Protein AF-A0A529SV50-F1 (afdb_monomer_lite)

Structure (mmCIF, N/CA/C/O backbone):
data_AF-A0A529SV50-F1
#
_entry.id   AF-A0A529SV50-F1
#
loop_
_atom_site.group_PDB
_atom_site.id
_atom_site.type_symbol
_atom_site.label_atom_id
_atom_site.label_alt_id
_atom_site.label_comp_id
_atom_site.label_asym_id
_atom_site.label_entity_id
_atom_site.label_seq_id
_atom_site.pdbx_PDB_ins_code
_atom_site.Cartn_x
_atom_site.Cartn_y
_atom_site.Cartn_z
_atom_site.occupancy
_atom_site.B_iso_or_equiv
_atom_site.auth_seq_id
_atom_site.auth_comp_id
_atom_site.auth_asym_id
_atom_site.auth_atom_id
_atom_site.pdbx_PDB_model_num
ATOM 1 N N . MET A 1 1 ? 19.623 6.680 -20.794 1.00 85.56 1 MET A N 1
ATOM 2 C CA . MET A 1 1 ? 20.328 5.585 -20.083 1.00 85.56 1 MET A CA 1
ATOM 3 C C . MET A 1 1 ? 20.004 4.282 -20.810 1.00 85.56 1 MET A C 1
ATOM 5 O O . MET A 1 1 ? 19.019 4.278 -21.538 1.00 85.56 1 MET A O 1
ATOM 9 N N . GLU A 1 2 ? 20.794 3.210 -20.698 1.00 96.00 2 GLU A N 1
ATOM 10 C CA . GLU A 1 2 ? 20.331 1.916 -21.233 1.00 96.00 2 GLU A CA 1
ATOM 11 C C . GLU A 1 2 ? 19.124 1.413 -20.418 1.00 96.00 2 GLU A C 1
ATOM 13 O O . GLU A 1 2 ? 19.172 1.497 -19.188 1.00 96.00 2 GLU A O 1
ATOM 18 N N . PRO A 1 3 ? 18.044 0.916 -21.056 1.00 97.62 3 PRO A N 1
ATOM 19 C CA . PRO A 1 3 ? 16.860 0.475 -20.328 1.00 97.62 3 PRO A CA 1
ATOM 20 C C . PRO A 1 3 ? 17.123 -0.736 -19.425 1.00 97.62 3 PRO A C 1
ATOM 22 O O . PRO A 1 3 ? 17.617 -1.770 -19.886 1.00 97.62 3 PRO A O 1
ATOM 25 N N . ILE A 1 4 ? 16.690 -0.642 -18.170 1.00 98.19 4 ILE A N 1
ATOM 26 C CA . ILE A 1 4 ? 16.760 -1.714 -17.168 1.00 98.19 4 ILE A CA 1
ATOM 27 C C . ILE A 1 4 ? 15.366 -2.240 -16.838 1.00 98.19 4 ILE A C 1
ATOM 29 O O . ILE A 1 4 ? 14.371 -1.549 -17.047 1.00 98.19 4 ILE A O 1
ATOM 33 N N . TRP A 1 5 ? 15.290 -3.455 -16.298 1.00 98.12 5 TRP A N 1
ATOM 34 C CA . TRP A 1 5 ? 14.057 -3.960 -15.700 1.00 98.12 5 TRP A CA 1
ATOM 35 C C . TRP A 1 5 ? 13.865 -3.367 -14.302 1.00 98.12 5 TRP A C 1
ATOM 37 O O . TRP A 1 5 ? 14.758 -3.458 -13.462 1.00 98.12 5 TRP A O 1
ATOM 47 N N . ALA A 1 6 ? 12.695 -2.784 -14.065 1.00 97.31 6 ALA A N 1
ATOM 48 C CA . ALA A 1 6 ? 12.274 -2.204 -12.799 1.00 97.31 6 ALA A CA 1
ATOM 49 C C . ALA A 1 6 ? 10.919 -2.790 -12.385 1.00 97.31 6 ALA A C 1
ATOM 51 O O . ALA A 1 6 ? 10.041 -2.994 -13.227 1.00 97.31 6 ALA A O 1
ATOM 52 N N . VAL A 1 7 ? 10.753 -3.055 -11.088 1.00 95.88 7 VAL A N 1
ATOM 53 C CA . VAL A 1 7 ? 9.483 -3.503 -10.507 1.00 95.88 7 VAL A CA 1
ATOM 54 C C . VAL A 1 7 ? 8.756 -2.315 -9.881 1.00 95.88 7 VAL A C 1
ATOM 56 O O . VAL A 1 7 ? 9.348 -1.545 -9.127 1.00 95.88 7 VAL A O 1
ATOM 59 N N . GLY A 1 8 ? 7.481 -2.153 -10.219 1.00 94.06 8 GLY A N 1
ATOM 60 C CA . GLY A 1 8 ? 6.561 -1.232 -9.564 1.00 94.06 8 GLY A CA 1
ATOM 61 C C . GLY A 1 8 ? 5.667 -1.989 -8.589 1.00 94.06 8 GLY A C 1
ATOM 62 O O . GLY A 1 8 ? 5.172 -3.065 -8.925 1.00 94.06 8 GLY A O 1
ATOM 63 N N . LEU A 1 9 ? 5.471 -1.411 -7.405 1.00 93.62 9 LEU A N 1
ATOM 64 C CA . LEU A 1 9 ? 4.539 -1.879 -6.382 1.00 93.62 9 LEU A CA 1
ATOM 65 C C . LEU A 1 9 ? 3.522 -0.767 -6.116 1.00 93.62 9 LEU A C 1
ATOM 67 O O . LEU A 1 9 ? 3.908 0.396 -5.979 1.00 93.62 9 LEU A O 1
ATOM 71 N N . MET A 1 10 ? 2.240 -1.109 -6.047 1.00 91.38 10 MET A N 1
ATOM 72 C CA . MET A 1 10 ? 1.173 -0.165 -5.725 1.00 91.38 10 MET A CA 1
ATOM 73 C C . MET A 1 10 ? 0.101 -0.847 -4.881 1.00 91.38 10 MET A C 1
ATOM 75 O O . MET A 1 10 ? -0.320 -1.955 -5.179 1.00 91.38 10 MET A O 1
ATOM 79 N N . THR A 1 11 ? -0.368 -0.164 -3.841 1.00 89.75 11 THR A N 1
ATOM 80 C CA . THR A 1 11 ? -1.576 -0.551 -3.103 1.00 89.75 11 THR A CA 1
ATOM 81 C C . THR A 1 11 ? -2.554 0.608 -3.182 1.00 89.75 11 THR A C 1
ATOM 83 O O . THR A 1 11 ? -2.278 1.703 -2.686 1.00 89.75 11 THR A O 1
ATOM 86 N N . GLY A 1 12 ? -3.695 0.385 -3.831 1.00 87.50 12 GLY A N 1
ATOM 87 C CA . GLY A 1 12 ? -4.727 1.404 -3.976 1.00 87.50 12 GLY A CA 1
ATOM 88 C C . GLY A 1 12 ? -5.429 1.730 -2.654 1.00 87.50 12 GLY A C 1
ATOM 89 O O . GLY A 1 12 ? -5.579 0.890 -1.769 1.00 87.50 12 GLY A O 1
ATOM 90 N N . THR A 1 13 ? -5.967 2.945 -2.542 1.00 89.25 13 THR A N 1
ATOM 91 C CA . THR A 1 13 ? -6.748 3.386 -1.368 1.00 89.25 13 THR A CA 1
ATOM 92 C C . THR A 1 13 ? -8.116 2.707 -1.240 1.00 89.25 13 THR A C 1
ATOM 94 O O . THR A 1 13 ? -8.796 2.879 -0.232 1.00 89.25 13 THR A O 1
ATOM 97 N N . VAL A 1 14 ? -8.523 1.921 -2.243 1.00 89.06 14 VAL A N 1
ATOM 98 C CA . VAL A 1 14 ? -9.767 1.134 -2.253 1.00 89.06 14 VAL A CA 1
ATOM 99 C C . VAL A 1 14 ? -9.747 -0.033 -1.255 1.00 89.06 14 VAL A C 1
ATOM 101 O O . VAL A 1 14 ? -10.806 -0.563 -0.929 1.00 89.06 14 VAL A O 1
ATOM 104 N N . LEU A 1 15 ? -8.564 -0.405 -0.743 1.00 88.06 15 LEU A N 1
ATOM 105 C CA . LEU A 1 15 ? -8.379 -1.480 0.237 1.00 88.06 15 LEU A CA 1
ATOM 106 C C . LEU A 1 15 ? -8.968 -2.825 -0.239 1.00 88.06 15 LEU A C 1
ATOM 108 O O . LEU A 1 15 ? -9.642 -3.549 0.496 1.00 88.06 15 LEU A O 1
ATOM 112 N N . ASP A 1 16 ? -8.714 -3.168 -1.501 1.00 88.88 16 ASP A N 1
ATOM 113 C CA . ASP A 1 16 ? -9.142 -4.435 -2.103 1.00 88.88 16 ASP A CA 1
ATOM 114 C C . ASP A 1 16 ? -8.369 -5.646 -1.553 1.00 88.88 16 ASP A C 1
ATOM 116 O O . ASP A 1 16 ? -8.839 -6.780 -1.663 1.00 88.88 16 ASP A O 1
ATOM 120 N N . GLY A 1 17 ? -7.240 -5.392 -0.888 1.00 87.56 17 GLY A N 1
ATOM 121 C CA . GLY A 1 17 ? -6.402 -6.383 -0.232 1.00 87.56 17 GLY A CA 1
ATOM 122 C C . GLY A 1 17 ? -5.276 -6.923 -1.106 1.00 87.56 17 GLY A C 1
ATOM 123 O O . GLY A 1 17 ? -4.714 -7.950 -0.733 1.00 87.56 17 GLY A O 1
ATOM 124 N N . ASN A 1 18 ? -4.939 -6.266 -2.220 1.00 92.81 18 ASN A N 1
ATOM 125 C CA . ASN A 1 18 ? -3.834 -6.668 -3.085 1.00 92.81 18 ASN A CA 1
ATOM 126 C C . ASN A 1 18 ? -2.728 -5.608 -3.153 1.00 92.81 18 ASN A C 1
ATOM 128 O O . ASN A 1 18 ? -2.970 -4.410 -3.017 1.00 92.81 18 ASN A O 1
ATOM 132 N N . ILE A 1 19 ? -1.512 -6.091 -3.401 1.00 92.50 19 ILE A N 1
ATOM 133 C CA . ILE A 1 19 ? -0.379 -5.322 -3.899 1.00 92.50 19 ILE A CA 1
ATOM 134 C C . ILE A 1 19 ? -0.302 -5.589 -5.401 1.00 92.50 19 ILE A C 1
ATOM 136 O O . ILE A 1 19 ? -0.078 -6.726 -5.832 1.00 92.50 19 ILE A O 1
ATOM 140 N N . ASP A 1 20 ? -0.461 -4.542 -6.195 1.00 94.56 20 ASP A N 1
ATOM 141 C CA . ASP A 1 20 ? -0.275 -4.587 -7.635 1.00 94.56 20 ASP A CA 1
ATOM 142 C C . ASP A 1 20 ? 1.226 -4.579 -7.922 1.00 94.56 20 ASP A C 1
ATOM 144 O O . ASP A 1 20 ? 1.932 -3.623 -7.592 1.00 94.56 20 ASP A O 1
ATOM 148 N N . VAL A 1 21 ? 1.722 -5.651 -8.534 1.00 95.38 21 VAL A N 1
ATOM 149 C CA . VAL A 1 21 ? 3.134 -5.808 -8.890 1.00 95.38 21 VAL A CA 1
ATOM 150 C C . VAL A 1 21 ? 3.251 -5.836 -10.403 1.00 95.38 21 VAL A C 1
ATOM 152 O O . VAL A 1 21 ? 2.631 -6.679 -11.049 1.00 95.38 21 VAL A O 1
ATOM 155 N N . ALA A 1 22 ? 4.069 -4.957 -10.979 1.00 97.00 22 ALA A N 1
ATOM 156 C CA . ALA A 1 22 ? 4.292 -4.904 -12.422 1.00 97.00 22 ALA A CA 1
ATOM 157 C C . ALA A 1 22 ? 5.775 -4.744 -12.754 1.00 97.00 22 ALA A C 1
ATOM 159 O O . ALA A 1 22 ? 6.483 -3.954 -12.132 1.00 97.00 22 ALA A O 1
ATOM 160 N N . LEU A 1 23 ? 6.245 -5.475 -13.763 1.00 97.88 23 LEU A N 1
ATOM 161 C CA . LEU A 1 23 ? 7.611 -5.373 -14.262 1.00 97.88 23 LEU A CA 1
ATOM 162 C C . LEU A 1 23 ? 7.636 -4.535 -15.547 1.00 97.88 23 LEU A C 1
ATOM 164 O O . LEU A 1 23 ? 6.934 -4.855 -16.504 1.00 97.88 23 LEU A O 1
ATOM 168 N N . ILE A 1 24 ? 8.464 -3.493 -15.605 1.00 98.12 24 ILE A N 1
ATOM 169 C CA . ILE A 1 24 ? 8.647 -2.664 -16.807 1.00 98.12 24 ILE A CA 1
ATOM 170 C C . ILE A 1 24 ? 10.123 -2.529 -17.159 1.00 98.12 24 ILE A C 1
ATOM 172 O O . ILE A 1 24 ? 10.979 -2.500 -16.27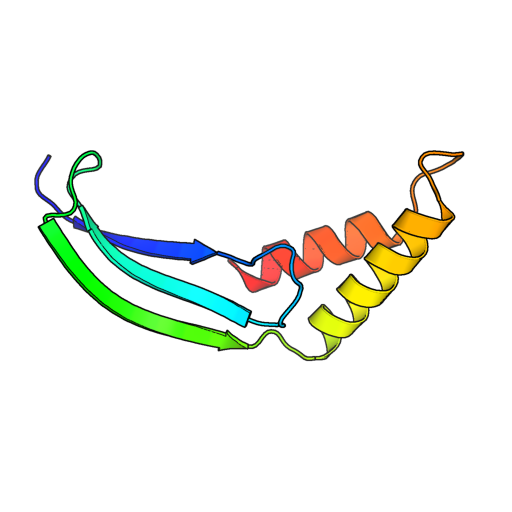7 1.00 98.12 24 ILE A O 1
ATOM 176 N N . LYS A 1 25 ? 10.433 -2.423 -18.452 1.00 98.38 25 LYS A N 1
ATOM 177 C CA . LYS A 1 25 ? 11.773 -2.079 -18.923 1.00 98.38 25 LYS A CA 1
ATOM 178 C C . LYS A 1 25 ? 11.808 -0.598 -19.267 1.00 98.38 25 LYS A C 1
ATOM 180 O O . LYS A 1 25 ? 11.047 -0.160 -20.124 1.00 98.38 25 LYS A O 1
ATOM 185 N N . THR A 1 26 ? 12.658 0.181 -18.609 1.00 97.94 26 THR A N 1
ATOM 186 C CA . THR A 1 26 ? 12.649 1.647 -18.723 1.00 97.94 26 THR A CA 1
ATOM 187 C C . THR A 1 26 ? 14.047 2.240 -18.604 1.00 97.94 26 THR A C 1
ATOM 189 O O . THR A 1 26 ? 14.912 1.683 -17.928 1.00 97.94 26 THR A O 1
ATOM 192 N N . ASP A 1 27 ? 14.271 3.370 -19.273 1.00 97.44 27 ASP A N 1
ATOM 193 C CA . ASP A 1 27 ? 15.457 4.219 -19.101 1.00 97.44 27 ASP A CA 1
ATOM 194 C C . ASP A 1 27 ? 15.246 5.358 -18.084 1.00 97.44 27 ASP A C 1
ATOM 196 O O . ASP A 1 27 ? 16.142 6.183 -17.898 1.00 97.44 27 ASP A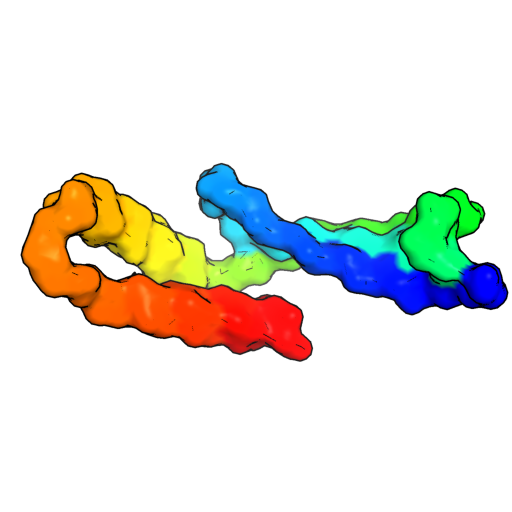 O 1
ATOM 200 N N . GLY A 1 28 ? 14.075 5.396 -17.440 1.00 95.81 28 GLY A N 1
ATOM 201 C CA . GLY A 1 28 ? 13.653 6.428 -16.491 1.00 95.81 28 GLY A CA 1
ATOM 202 C C . GLY A 1 28 ? 12.711 7.481 -17.083 1.00 95.81 28 GLY A C 1
ATOM 203 O O . GLY A 1 28 ? 12.0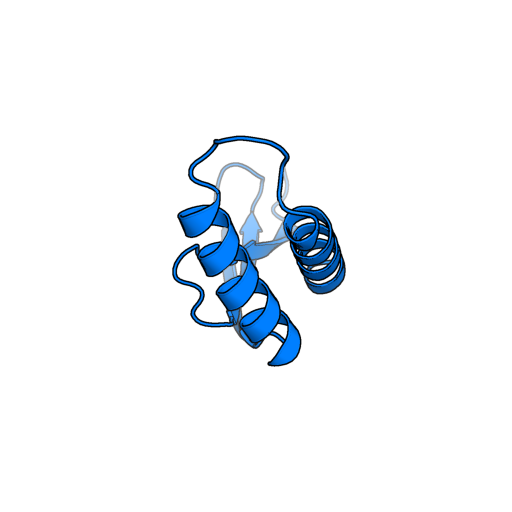27 8.157 -16.322 1.00 95.81 28 GLY A O 1
ATOM 204 N N . GLU A 1 29 ? 12.612 7.590 -18.411 1.00 96.94 29 GLU A N 1
ATOM 205 C CA . GLU A 1 29 ? 11.707 8.532 -19.092 1.00 96.94 29 GLU A CA 1
ATOM 206 C C . GLU A 1 29 ? 10.706 7.825 -20.010 1.00 96.94 29 GLU A C 1
ATOM 208 O O . GLU A 1 29 ? 9.564 8.265 -20.151 1.00 96.94 29 GLU A O 1
ATOM 213 N N . ARG A 1 30 ? 11.124 6.732 -20.655 1.00 97.19 30 ARG A N 1
ATOM 214 C CA . ARG A 1 30 ? 10.314 5.968 -21.607 1.00 97.19 30 ARG A CA 1
ATOM 215 C C . ARG A 1 30 ? 10.261 4.496 -21.228 1.00 97.19 30 ARG A C 1
ATOM 217 O O . ARG A 1 30 ? 11.254 3.894 -20.828 1.00 97.19 30 ARG A O 1
ATOM 224 N N . ILE A 1 31 ? 9.094 3.896 -21.446 1.00 97.62 31 ILE A N 1
ATOM 225 C CA . ILE A 1 31 ? 8.912 2.448 -21.349 1.00 97.62 31 ILE A CA 1
ATOM 226 C C . ILE A 1 31 ? 9.379 1.824 -22.664 1.00 97.62 31 ILE A C 1
ATOM 228 O O . ILE A 1 31 ? 8.844 2.128 -23.729 1.00 97.62 31 ILE A O 1
ATOM 232 N N . ALA A 1 32 ? 10.382 0.960 -22.575 1.00 98.06 32 ALA A N 1
ATOM 233 C CA . ALA A 1 32 ? 10.889 0.172 -23.689 1.00 98.06 32 ALA A CA 1
ATOM 234 C C . ALA A 1 32 ? 10.138 -1.160 -23.846 1.00 98.06 32 ALA A C 1
ATOM 236 O O . ALA A 1 32 ? 10.036 -1.655 -24.964 1.00 98.06 32 ALA A O 1
ATOM 237 N N . ASP A 1 33 ? 9.643 -1.741 -22.745 1.00 98.12 33 ASP A N 1
ATOM 238 C CA . ASP A 1 33 ? 8.881 -2.998 -22.741 1.00 98.12 33 ASP A CA 1
ATOM 239 C C . ASP A 1 33 ? 8.063 -3.168 -21.444 1.00 98.12 33 ASP A C 1
ATOM 241 O O . ASP A 1 33 ? 8.375 -2.558 -20.415 1.00 98.12 33 ASP A O 1
ATOM 245 N N . THR A 1 34 ? 7.047 -4.031 -21.473 1.00 97.50 34 THR A N 1
ATOM 246 C CA . THR A 1 34 ? 6.219 -4.424 -20.322 1.00 97.50 34 THR A CA 1
ATOM 247 C C . THR A 1 34 ? 6.330 -5.926 -20.080 1.00 97.50 34 THR A C 1
ATOM 249 O O . THR A 1 34 ? 6.082 -6.724 -20.980 1.00 97.50 34 THR A O 1
ATOM 252 N N . GLY A 1 35 ? 6.693 -6.314 -18.861 1.00 96.38 35 GLY A N 1
ATOM 253 C CA . GLY A 1 35 ? 6.847 -7.703 -18.448 1.00 96.38 35 GLY A CA 1
ATOM 254 C C . GLY A 1 35 ? 5.594 -8.275 -17.784 1.00 96.38 35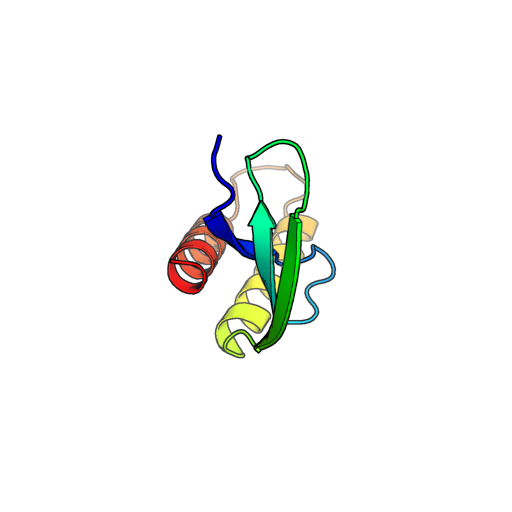 GLY A C 1
ATOM 255 O O . GLY A 1 35 ? 4.468 -7.853 -18.037 1.00 96.38 35 GLY A O 1
ATOM 256 N N . THR A 1 36 ? 5.806 -9.265 -16.915 1.00 97.62 36 THR A N 1
ATOM 257 C CA . THR A 1 36 ? 4.726 -9.881 -16.134 1.00 97.62 36 THR A CA 1
ATOM 258 C C . THR A 1 36 ? 4.149 -8.918 -15.092 1.00 97.62 36 THR A C 1
ATOM 260 O O . THR A 1 36 ? 4.823 -7.986 -14.643 1.00 97.62 36 THR A O 1
ATOM 263 N N . TYR A 1 37 ? 2.924 -9.199 -14.660 1.00 97.44 37 TYR A N 1
ATOM 264 C CA . TYR A 1 37 ? 2.295 -8.553 -13.517 1.00 97.44 37 TYR A CA 1
ATOM 265 C C . TYR A 1 37 ? 1.600 -9.594 -12.635 1.00 97.44 37 TYR A C 1
ATOM 267 O O . TYR A 1 37 ? 1.282 -10.696 -13.086 1.00 97.44 37 TYR A O 1
ATOM 275 N N . THR A 1 38 ? 1.367 -9.253 -11.371 1.00 96.44 38 THR A N 1
ATOM 276 C CA . THR A 1 38 ? 0.572 -10.072 -10.452 1.00 96.44 38 THR A CA 1
ATOM 277 C C . THR A 1 38 ? -0.146 -9.198 -9.433 1.00 96.44 38 THR A C 1
ATOM 279 O O . THR A 1 38 ? 0.327 -8.117 -9.091 1.00 96.44 38 THR A O 1
ATOM 282 N N . LEU A 1 39 ? -1.276 -9.693 -8.936 1.00 95.12 39 LEU A N 1
ATOM 283 C CA . LEU A 1 39 ? -1.966 -9.147 -7.772 1.00 95.12 39 LEU A CA 1
ATOM 284 C C . LEU A 1 39 ? -1.585 -10.024 -6.582 1.00 95.12 39 LEU A C 1
ATOM 286 O O . LEU A 1 39 ? -2.000 -11.181 -6.501 1.00 95.12 39 LEU A O 1
ATOM 290 N N . ALA A 1 40 ? -0.716 -9.517 -5.714 1.00 93.19 40 ALA A N 1
ATOM 291 C CA . ALA A 1 40 ? -0.241 -10.257 -4.554 1.00 93.19 40 ALA A CA 1
ATOM 292 C C . ALA A 1 40 ? -1.138 -9.948 -3.345 1.00 93.19 40 ALA A C 1
ATOM 294 O O . ALA A 1 40 ? -1.189 -8.796 -2.918 1.00 93.19 40 ALA A O 1
ATOM 295 N N . PRO A 1 41 ? -1.852 -10.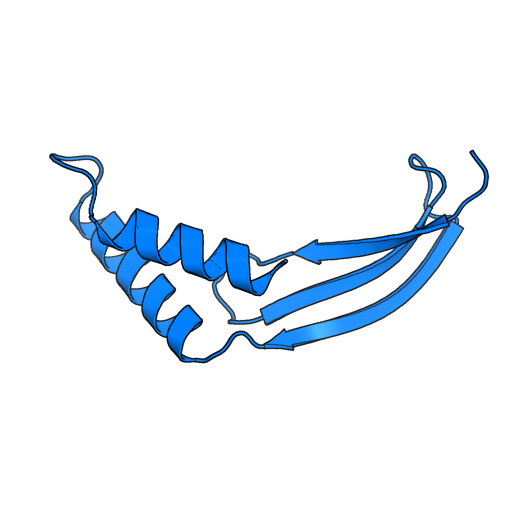932 -2.774 1.00 92.25 41 PRO A N 1
ATOM 296 C CA . PRO A 1 41 ? -2.761 -10.662 -1.670 1.00 92.25 41 PRO A CA 1
ATOM 297 C C . PRO A 1 41 ? -1.990 -10.327 -0.391 1.00 92.25 41 PRO A C 1
ATOM 299 O O . PRO A 1 41 ? -1.034 -11.016 -0.024 1.00 92.25 41 PRO A O 1
ATOM 302 N N . TYR A 1 42 ? -2.461 -9.322 0.344 1.00 89.50 42 TYR A N 1
ATOM 303 C CA . TYR A 1 42 ? -2.040 -9.117 1.723 1.00 89.50 42 TYR A CA 1
ATOM 304 C C . TYR A 1 42 ? -2.513 -10.268 2.620 1.00 89.50 42 TYR A C 1
ATOM 306 O O . TYR A 1 42 ? -3.587 -10.843 2.399 1.00 89.50 42 TYR A O 1
ATOM 314 N N . PRO A 1 43 ? -1.786 -10.558 3.714 1.00 90.38 43 PRO A N 1
ATOM 315 C CA . PRO A 1 43 ? -2.333 -11.354 4.801 1.00 90.38 43 PRO A CA 1
ATOM 316 C C . PRO A 1 43 ? -3.651 -10.750 5.304 1.00 90.38 43 PRO A C 1
ATOM 318 O O . PRO A 1 43 ? -3.771 -9.534 5.464 1.00 90.38 43 PRO A O 1
ATOM 321 N N . GLN A 1 44 ? -4.627 -11.600 5.628 1.00 91.56 44 GLN A N 1
ATOM 322 C CA . GLN A 1 44 ? -5.942 -11.155 6.107 1.00 91.56 44 GLN A CA 1
ATOM 323 C C . GLN A 1 44 ? -5.847 -10.248 7.348 1.00 91.56 44 GLN A C 1
ATOM 325 O O . GLN A 1 44 ? -6.654 -9.335 7.508 1.00 91.56 44 GLN A O 1
ATOM 330 N N . SER A 1 45 ? -4.838 -10.459 8.199 1.00 93.31 45 SER A N 1
ATOM 331 C CA . SER A 1 45 ? -4.572 -9.622 9.372 1.00 93.31 45 SER A CA 1
ATOM 332 C C . SER A 1 45 ? -4.244 -8.171 9.015 1.00 93.31 45 SER A C 1
ATOM 334 O O . SER A 1 45 ? -4.688 -7.269 9.715 1.00 93.31 45 SER A O 1
ATOM 336 N N . ILE A 1 46 ? -3.518 -7.935 7.918 1.00 93.19 46 ILE A N 1
ATOM 337 C CA . ILE A 1 46 ? -3.189 -6.586 7.440 1.00 93.19 46 ILE A CA 1
ATOM 338 C C . ILE A 1 46 ? -4.455 -5.887 6.958 1.00 93.19 46 ILE A C 1
ATOM 340 O O . ILE A 1 46 ? -4.699 -4.737 7.308 1.00 93.19 46 ILE A O 1
ATOM 344 N N . ARG A 1 47 ? -5.308 -6.598 6.214 1.00 92.50 47 ARG A N 1
ATOM 345 C CA . ARG A 1 47 ? -6.589 -6.048 5.763 1.00 92.50 47 ARG A CA 1
ATOM 346 C C . ARG A 1 47 ? -7.482 -5.654 6.943 1.00 92.50 47 ARG A C 1
ATOM 348 O O . ARG A 1 47 ? -7.974 -4.532 6.974 1.00 92.50 47 ARG A O 1
ATOM 355 N N . ALA A 1 48 ? -7.630 -6.539 7.929 1.00 94.88 48 ALA A N 1
ATOM 356 C CA . ALA A 1 48 ? -8.414 -6.262 9.133 1.00 94.88 48 ALA A CA 1
ATOM 357 C C . ALA A 1 48 ? -7.851 -5.076 9.937 1.00 94.88 48 ALA A C 1
ATOM 359 O O . ALA A 1 48 ? -8.615 -4.237 10.412 1.00 94.88 48 ALA A O 1
ATOM 360 N N . LEU A 1 49 ? -6.521 -4.977 10.049 1.00 96.25 49 LEU A N 1
ATOM 361 C CA . LEU A 1 49 ? -5.849 -3.843 10.682 1.00 96.25 49 LEU A CA 1
ATOM 362 C C . LEU A 1 49 ? -6.197 -2.529 9.974 1.00 96.25 49 LEU A C 1
ATOM 364 O O . LEU A 1 49 ? -6.604 -1.578 10.628 1.00 96.25 49 LEU A O 1
ATOM 368 N N . LEU A 1 50 ? -6.102 -2.483 8.644 1.00 95.12 50 LEU A N 1
ATOM 369 C CA . LEU A 1 50 ? -6.375 -1.273 7.866 1.00 95.12 50 LEU A CA 1
ATOM 370 C C . LEU A 1 50 ? -7.852 -0.859 7.911 1.00 95.12 50 LEU A C 1
ATOM 372 O O . LEU A 1 50 ? -8.148 0.330 8.021 1.00 95.12 50 LEU A O 1
ATOM 376 N N . GLU A 1 51 ? -8.782 -1.816 7.873 1.00 95.75 51 GLU A N 1
ATOM 377 C CA . GLU A 1 51 ? -10.216 -1.547 8.046 1.00 95.75 51 GLU A CA 1
ATOM 378 C C . GLU A 1 51 ? -10.496 -0.886 9.406 1.00 95.75 51 GLU A C 1
ATOM 380 O O . GLU A 1 51 ? -11.210 0.120 9.489 1.00 95.75 51 GLU A O 1
ATOM 385 N N . GLU A 1 52 ? -9.874 -1.400 10.466 1.00 97.75 52 GLU A N 1
ATOM 386 C CA . GLU A 1 52 ? -9.973 -0.849 11.814 1.00 97.75 52 GLU A CA 1
ATOM 387 C C . GLU A 1 52 ? -9.307 0.533 11.929 1.00 97.75 52 GLU A C 1
ATOM 389 O O . GLU A 1 52 ? -9.895 1.458 12.497 1.00 97.75 52 GLU A O 1
ATOM 394 N N . THR A 1 53 ? -8.128 0.719 11.330 1.00 97.31 53 THR A N 1
ATOM 395 C CA . THR A 1 53 ? -7.438 2.014 11.267 1.00 97.31 53 THR A CA 1
ATOM 396 C C . THR A 1 53 ? -8.316 3.072 10.610 1.00 97.31 53 THR A C 1
ATOM 398 O O . THR A 1 53 ? -8.462 4.168 11.150 1.00 97.31 53 THR A O 1
ATOM 401 N N . LEU A 1 54 ? -8.966 2.750 9.486 1.00 96.12 54 LEU A N 1
ATOM 402 C CA . LEU A 1 54 ? -9.876 3.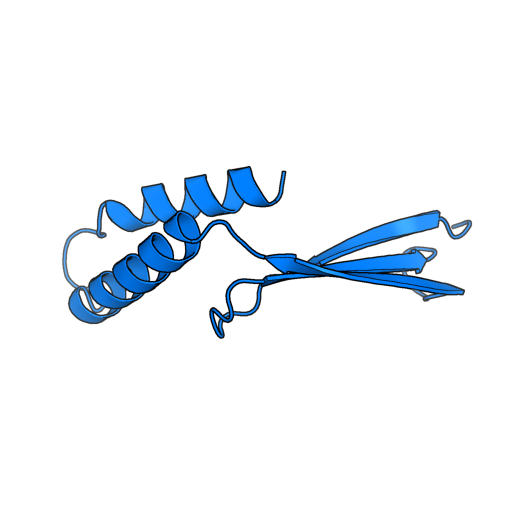673 8.804 1.00 96.12 54 LEU A CA 1
ATOM 403 C C . LEU A 1 54 ? -11.121 3.982 9.641 1.00 96.12 54 LEU A C 1
ATOM 405 O O . LEU A 1 54 ? -11.595 5.121 9.642 1.00 96.12 54 LEU A O 1
ATOM 409 N N . ARG A 1 55 ? -11.648 2.999 10.379 1.00 97.62 55 ARG A N 1
ATOM 410 C CA . ARG A 1 55 ? -12.762 3.215 11.309 1.00 97.62 55 ARG A CA 1
ATOM 411 C C . ARG A 1 55 ? -12.377 4.189 12.422 1.00 97.62 55 ARG A C 1
ATOM 413 O O . ARG A 1 55 ? -13.138 5.117 12.697 1.00 97.62 55 ARG A O 1
ATOM 420 N N . GLN A 1 56 ? -11.206 4.012 13.032 1.00 98.38 56 GLN A N 1
ATOM 421 C CA . GLN A 1 56 ? -10.715 4.914 14.075 1.00 98.38 56 GLN A CA 1
ATOM 422 C C . GLN A 1 56 ? -10.370 6.296 13.525 1.00 98.38 56 GLN A C 1
ATOM 424 O O . GLN A 1 56 ? -10.723 7.285 14.153 1.00 98.38 56 GLN A O 1
ATOM 429 N N . ALA A 1 57 ? -9.775 6.388 12.335 1.00 97.69 57 ALA A N 1
ATOM 430 C CA . ALA A 1 57 ? -9.492 7.667 11.689 1.00 97.69 57 ALA A CA 1
ATOM 431 C C . ALA A 1 57 ? -10.772 8.482 11.452 1.00 97.69 57 ALA A C 1
ATOM 433 O O . ALA A 1 57 ? -10.813 9.677 11.741 1.00 97.69 57 ALA A O 1
ATOM 434 N N . ARG A 1 58 ? -11.846 7.823 10.993 1.00 97.44 58 ARG A N 1
ATOM 435 C CA . ARG A 1 58 ? -13.163 8.457 10.831 1.00 97.44 58 ARG A CA 1
ATOM 436 C C . ARG A 1 58 ? -13.749 8.941 12.154 1.00 97.44 58 ARG A C 1
ATOM 438 O O . ARG A 1 58 ? -14.348 10.007 12.179 1.00 97.44 58 ARG A O 1
ATOM 445 N N . ALA A 1 59 ? -13.606 8.161 13.225 1.00 97.94 59 ALA A N 1
ATOM 446 C CA . ALA A 1 59 ? -14.092 8.546 14.550 1.00 97.94 59 ALA A CA 1
ATOM 447 C C . ALA A 1 59 ? -13.254 9.672 15.177 1.00 97.94 59 ALA A C 1
ATOM 449 O O . ALA A 1 59 ? -13.807 10.533 15.851 1.00 97.94 59 ALA A O 1
ATOM 450 N N . TRP A 1 60 ? -11.941 9.665 14.941 1.00 98.50 60 TRP A N 1
ATOM 451 C CA . TRP A 1 60 ? -11.009 10.688 15.403 1.00 98.50 60 TRP A CA 1
ATOM 452 C C . TRP A 1 60 ? -11.294 12.043 14.758 1.00 98.50 60 TRP A C 1
ATOM 454 O O . TRP A 1 60 ? -11.256 13.051 15.448 1.00 98.50 60 TRP A O 1
ATOM 464 N N . ASN A 1 61 ? -11.606 12.076 13.456 1.00 97.81 61 ASN A N 1
ATOM 465 C CA . ASN A 1 61 ? -12.005 13.296 12.743 1.00 97.81 61 ASN A CA 1
ATOM 466 C C . ASN A 1 61 ? -11.041 14.489 12.948 1.00 97.81 61 ASN A C 1
ATOM 468 O O . ASN A 1 61 ? -11.462 15.641 12.949 1.00 97.81 61 ASN A O 1
ATOM 472 N N . PHE A 1 62 ? -9.742 14.211 13.112 1.00 97.06 62 PHE A N 1
ATOM 473 C CA . PHE A 1 62 ? -8.704 15.208 13.411 1.00 97.06 62 PHE A CA 1
ATOM 474 C C . PHE A 1 62 ? -8.881 15.951 14.748 1.00 97.06 62 PHE A C 1
ATOM 476 O O . PHE A 1 62 ? -8.305 17.020 14.951 1.00 97.06 62 PHE A O 1
ATOM 483 N N . GLU A 1 63 ? -9.649 15.389 15.679 1.00 97.81 63 GLU A N 1
ATOM 484 C CA . GLU A 1 63 ? -9.916 15.969 16.991 1.00 97.81 63 GLU A CA 1
ATOM 485 C C . GLU A 1 63 ? -9.221 15.175 18.105 1.00 97.81 63 GLU A C 1
ATOM 487 O O . GLU A 1 63 ? -9.438 13.980 18.298 1.00 97.81 63 GLU A O 1
ATOM 492 N N . GLY A 1 64 ? -8.396 15.862 18.899 1.00 96.56 64 GLY A N 1
ATOM 493 C CA . GLY A 1 64 ? -7.661 15.247 20.005 1.00 96.56 64 GLY A CA 1
ATOM 494 C C . GLY A 1 64 ? -6.409 14.488 19.557 1.00 96.56 64 GLY A C 1
ATOM 495 O O . GLY A 1 64 ? -5.857 14.737 18.487 1.00 96.56 64 GLY A O 1
ATOM 496 N N . ALA A 1 65 ? -5.920 13.590 20.413 1.00 97.44 65 ALA A N 1
ATOM 497 C CA . ALA A 1 65 ? -4.689 12.846 20.158 1.00 97.44 65 ALA A CA 1
ATOM 498 C C . ALA A 1 65 ? -4.859 11.825 19.024 1.00 97.44 65 ALA A C 1
ATOM 500 O O . ALA A 1 65 ? -5.907 11.192 18.904 1.00 97.44 65 ALA A O 1
ATOM 501 N N . GLU A 1 66 ? -3.805 11.651 18.230 1.00 97.06 66 GLU A N 1
ATOM 502 C CA . GLU A 1 66 ? -3.782 10.686 17.134 1.00 97.06 66 GLU A CA 1
ATOM 503 C C . GLU A 1 66 ? -3.981 9.240 17.644 1.00 97.06 66 GLU A C 1
ATOM 505 O O . GLU A 1 66 ? -3.365 8.852 18.646 1.00 97.06 66 GLU A O 1
ATOM 510 N N . PRO A 1 67 ? -4.818 8.420 16.979 1.00 98.25 67 PRO A N 1
ATOM 511 C CA . PRO A 1 67 ? -5.008 7.020 17.344 1.00 98.25 67 PRO A CA 1
ATOM 512 C C . PRO A 1 67 ? -3.717 6.196 17.232 1.00 98.25 67 PRO A C 1
ATOM 514 O O . PRO A 1 67 ? -3.084 6.143 16.180 1.00 98.25 67 PRO A O 1
ATOM 517 N N . ALA A 1 68 ? -3.372 5.448 18.286 1.00 97.50 68 ALA A N 1
ATOM 518 C CA . ALA A 1 68 ? -2.154 4.625 18.332 1.00 97.50 68 ALA A CA 1
ATOM 519 C C . ALA A 1 68 ? -2.054 3.582 17.197 1.00 97.50 68 ALA A C 1
ATOM 521 O O . ALA A 1 68 ? -0.951 3.205 16.796 1.00 97.50 68 ALA A O 1
ATOM 522 N N . ILE A 1 69 ? -3.200 3.158 16.652 1.00 98.19 69 ILE A N 1
ATOM 523 C CA . ILE A 1 69 ? -3.285 2.195 15.551 1.00 98.19 69 ILE A CA 1
ATOM 524 C C . ILE A 1 69 ? -2.675 2.716 14.240 1.00 98.19 69 ILE A C 1
ATOM 526 O O . ILE A 1 69 ? -2.363 1.924 13.353 1.00 98.19 69 ILE A O 1
ATOM 530 N N . PHE A 1 70 ? -2.481 4.031 14.091 1.00 97.81 70 PHE A N 1
ATOM 531 C CA . PHE A 1 70 ? -1.883 4.604 12.881 1.00 97.81 70 PHE A CA 1
ATOM 532 C C . PHE A 1 70 ? -0.445 4.115 12.708 1.00 97.81 70 PHE A C 1
ATOM 534 O O . PHE A 1 70 ? -0.100 3.582 11.654 1.00 97.81 70 PHE A O 1
ATOM 541 N N . ARG A 1 71 ? 0.347 4.173 13.784 1.00 97.50 71 ARG A N 1
ATOM 542 C CA . ARG A 1 71 ? 1.717 3.646 13.806 1.00 97.50 71 ARG A CA 1
ATOM 543 C C . ARG A 1 71 ? 1.753 2.143 13.518 1.00 97.50 71 ARG A C 1
ATOM 545 O O . ARG A 1 71 ? 2.621 1.671 12.792 1.00 97.50 71 ARG A O 1
ATOM 552 N N . GLU A 1 72 ? 0.815 1.380 14.078 1.00 97.12 72 GLU A N 1
ATOM 553 C CA . GLU A 1 72 ? 0.745 -0.070 13.847 1.00 97.12 72 GLU A CA 1
ATOM 554 C C . GLU A 1 72 ? 0.482 -0.398 12.372 1.00 97.12 72 GLU A C 1
ATOM 556 O O . GLU A 1 72 ? 1.159 -1.256 11.801 1.00 97.12 72 GLU A O 1
ATOM 561 N N . ALA A 1 73 ? -0.459 0.311 11.742 1.00 95.62 73 ALA A N 1
ATOM 562 C CA . ALA A 1 73 ? -0.767 0.161 10.324 1.00 95.62 73 ALA A CA 1
ATOM 563 C C . ALA A 1 73 ? 0.404 0.573 9.420 1.00 95.62 73 ALA A C 1
ATOM 565 O O . ALA A 1 73 ? 0.730 -0.155 8.482 1.00 95.62 73 ALA A O 1
ATOM 566 N N . GLU A 1 74 ? 1.064 1.695 9.717 1.00 95.00 74 GLU A N 1
ATOM 567 C CA . GLU A 1 74 ? 2.234 2.178 8.975 1.00 95.00 74 GLU A CA 1
ATOM 568 C C . GLU A 1 74 ? 3.373 1.150 8.984 1.00 95.00 74 GLU A C 1
ATOM 570 O O . GLU A 1 74 ? 3.906 0.771 7.934 1.00 95.00 74 GLU A O 1
ATOM 575 N N . GLU A 1 75 ? 3.718 0.639 10.166 1.00 95.19 75 GLU A N 1
ATOM 576 C CA . GLU A 1 75 ? 4.753 -0.377 10.307 1.00 95.19 75 GLU A CA 1
ATOM 577 C C . GLU A 1 75 ? 4.396 -1.672 9.565 1.00 95.19 75 GLU A C 1
ATOM 579 O O . GLU A 1 75 ? 5.252 -2.298 8.933 1.00 95.19 75 GLU A O 1
ATOM 584 N N . ALA A 1 76 ? 3.135 -2.098 9.653 1.00 92.69 76 ALA A N 1
ATOM 585 C CA . ALA A 1 76 ? 2.666 -3.318 9.018 1.00 92.69 76 ALA A CA 1
ATOM 586 C C . ALA A 1 76 ? 2.707 -3.217 7.482 1.00 92.69 76 ALA A C 1
ATOM 588 O O . ALA A 1 76 ? 3.166 -4.152 6.818 1.00 92.69 76 ALA A O 1
ATOM 589 N N . LEU A 1 77 ? 2.307 -2.072 6.919 1.00 89.62 77 LEU A N 1
ATOM 590 C CA . LEU A 1 77 ? 2.395 -1.791 5.483 1.00 89.62 77 LEU A CA 1
ATOM 591 C C . LEU A 1 77 ? 3.842 -1.726 4.992 1.00 89.62 77 LEU A C 1
ATOM 593 O O . LEU A 1 77 ? 4.161 -2.322 3.964 1.00 89.62 77 LEU A O 1
ATOM 597 N N . THR A 1 78 ? 4.721 -1.056 5.742 1.00 90.19 78 THR A N 1
ATOM 598 C CA . THR A 1 78 ? 6.146 -0.932 5.398 1.00 90.19 78 THR A CA 1
ATOM 599 C C . THR A 1 78 ? 6.802 -2.305 5.297 1.00 90.19 78 THR A C 1
ATOM 601 O O . THR A 1 78 ? 7.448 -2.622 4.299 1.00 90.19 78 THR A O 1
ATOM 604 N N . ARG A 1 79 ? 6.576 -3.166 6.298 1.00 89.38 79 ARG A N 1
ATOM 605 C CA . ARG A 1 79 ? 7.140 -4.524 6.324 1.00 89.38 79 ARG A CA 1
ATOM 606 C C . ARG A 1 79 ? 6.590 -5.431 5.226 1.00 89.38 79 ARG A C 1
ATOM 608 O O . ARG A 1 79 ? 7.265 -6.372 4.840 1.00 89.38 79 ARG A O 1
ATOM 615 N N . SER A 1 80 ? 5.379 -5.168 4.743 1.00 85.62 80 SER A N 1
ATOM 616 C CA . SER A 1 80 ? 4.736 -6.006 3.727 1.00 85.62 80 SER A CA 1
ATOM 617 C C . SER A 1 80 ? 5.158 -5.665 2.290 1.00 85.62 80 SER A C 1
ATOM 619 O O . SER A 1 80 ? 4.822 -6.414 1.378 1.00 85.62 80 SER A O 1
ATOM 621 N N . GLN A 1 81 ? 5.855 -4.542 2.081 1.00 78.62 81 GLN A N 1
ATOM 622 C CA . GLN A 1 81 ? 6.332 -4.077 0.767 1.00 78.62 81 GLN A CA 1
ATOM 623 C C . GLN A 1 81 ? 7.867 -3.982 0.668 1.00 78.62 81 GLN A C 1
ATOM 625 O O . GLN A 1 81 ? 8.374 -3.508 -0.348 1.00 78.62 81 GLN A O 1
ATOM 630 N N . SER A 1 82 ? 8.591 -4.390 1.718 1.00 75.06 82 SER A N 1
ATOM 631 C CA . SER A 1 82 ? 10.063 -4.444 1.767 1.00 75.06 82 SER A CA 1
ATOM 632 C C . SER A 1 82 ? 10.572 -5.824 1.367 1.00 75.06 82 SER A C 1
ATOM 634 O O . SER A 1 82 ? 11.625 -5.884 0.698 1.00 75.06 82 SER A O 1
#

Foldseek 3Di:
DQWDKDWDWDDDPVLPQWIKIWIFTDPVPDTPDTDDIDTHGHDVVLSVLVVVQVVVCVVCVVPDDDDPSVVVNVVSVVVVVD

pLDDT: mean 94.49, std 4.42, range [75.06, 98.5]

Secondary structure (DSSP, 8-state):
---EEEEEEE--TT--SEEEEEEEEESSSSEEEEEEEEEEEPPHHHHHHHHHHHHHHHHHTT-SSPPTHHHHHHHHHHHH--

Sequence (82 aa):
MEPIWAVGLMTGTVLDGNIDVALIKTDGERIADTGTYTLAPYPQSIRALLEETLRQARAWNFEGAEPAIFREAEEALTRSQS

Radius of gyration: 16.84 Å; chains: 1; bounding box: 34×27×44 Å